Protein AF-A0A945F5J0-F1 (afdb_monomer_lite)

Secondary structure (DSSP, 8-state):
---TTTTT--HHHHHHHHHHHHHHHHHHHGGGTTSTTEEP--TT-SSEEEE-SSSEEEE-----TTHHHHHHHTT--

pLDDT: mean 88.54, std 8.31, range [56.06, 97.44]

Sequence (77 aa):
MATYEDAGVNIDLGDKCSAIAYQAAKNTFTGRKGMIGEPLVDNGGFSGALDMGDYYLVQNDDGIGTKMIISEKIEKY

Structure (mmCIF, N/CA/C/O backbone):
data_AF-A0A945F5J0-F1
#
_entry.id   AF-A0A945F5J0-F1
#
loop_
_atom_site.group_PDB
_atom_site.id
_atom_site.type_symbol
_atom_site.label_atom_id
_atom_site.label_alt_id
_atom_site.label_comp_id
_atom_site.label_asym_id
_atom_site.label_entity_id
_atom_site.label_seq_id
_atom_site.pdbx_PDB_ins_code
_atom_site.Cartn_x
_atom_site.Cartn_y
_atom_site.Cartn_z
_atom_site.occupancy
_atom_site.B_iso_or_equiv
_atom_site.auth_seq_id
_atom_site.auth_comp_id
_atom_site.auth_asym_id
_atom_site.auth_atom_id
_atom_site.pdbx_PDB_model_num
ATOM 1 N N . MET A 1 1 ? 16.328 -13.057 -26.819 1.00 69.81 1 MET A N 1
ATOM 2 C CA . MET A 1 1 ? 15.149 -12.290 -26.364 1.00 69.81 1 MET A CA 1
ATOM 3 C C . MET A 1 1 ? 15.653 -11.271 -25.368 1.00 69.81 1 MET A C 1
ATOM 5 O O . MET A 1 1 ? 16.434 -11.673 -24.519 1.00 69.81 1 MET A O 1
ATOM 9 N N . ALA A 1 2 ? 15.282 -10.000 -25.509 1.00 74.69 2 ALA A N 1
ATOM 10 C CA . ALA A 1 2 ? 15.547 -9.008 -24.470 1.00 74.69 2 ALA A CA 1
ATOM 11 C C . ALA A 1 2 ? 14.598 -9.258 -23.287 1.00 74.69 2 ALA A C 1
ATOM 13 O O . ALA A 1 2 ? 13.436 -9.613 -23.502 1.00 74.69 2 ALA A O 1
ATOM 14 N N . THR A 1 3 ? 15.098 -9.118 -22.066 1.00 83.88 3 THR A N 1
ATOM 15 C CA . THR A 1 3 ? 14.309 -9.172 -20.833 1.00 83.88 3 THR A CA 1
ATOM 16 C C . THR A 1 3 ? 13.718 -7.795 -20.517 1.00 83.88 3 THR A C 1
ATOM 18 O O . THR A 1 3 ? 14.112 -6.781 -21.092 1.00 83.88 3 THR A O 1
ATOM 21 N N . TYR A 1 4 ? 12.749 -7.738 -19.602 1.00 79.19 4 TYR A N 1
ATOM 22 C CA . TYR A 1 4 ? 12.188 -6.465 -19.135 1.00 79.19 4 TYR A CA 1
ATOM 23 C C . TYR A 1 4 ? 13.222 -5.636 -18.351 1.00 79.19 4 TYR A C 1
ATOM 25 O O . TYR A 1 4 ? 13.234 -4.408 -18.426 1.00 79.19 4 TYR A O 1
ATOM 33 N N . GLU A 1 5 ? 14.156 -6.324 -17.689 1.00 83.12 5 GLU A N 1
ATOM 34 C CA . GLU A 1 5 ? 15.313 -5.711 -17.040 1.00 83.12 5 GLU A CA 1
ATOM 35 C C . GLU A 1 5 ? 16.270 -5.074 -18.054 1.00 83.12 5 GLU A C 1
ATOM 37 O O . GLU A 1 5 ? 16.712 -3.948 -17.834 1.00 83.12 5 GLU A O 1
ATOM 42 N N . ASP A 1 6 ? 16.495 -5.705 -19.214 1.00 81.19 6 ASP A N 1
ATOM 43 C CA . ASP A 1 6 ? 17.285 -5.113 -20.308 1.00 81.19 6 ASP A CA 1
ATOM 44 C C . ASP A 1 6 ? 16.647 -3.825 -20.868 1.00 81.19 6 ASP A C 1
ATOM 46 O O . ASP A 1 6 ? 17.336 -2.995 -21.461 1.00 81.19 6 ASP A O 1
ATOM 50 N N . ALA A 1 7 ? 15.336 -3.629 -20.668 1.00 81.06 7 ALA A N 1
ATOM 51 C CA . ALA A 1 7 ? 14.625 -2.390 -20.988 1.00 81.06 7 ALA A CA 1
ATOM 52 C C . ALA A 1 7 ? 14.715 -1.326 -19.871 1.00 81.06 7 ALA A C 1
ATOM 54 O O . ALA A 1 7 ? 14.089 -0.269 -19.974 1.00 81.06 7 ALA A O 1
ATOM 55 N N . GLY A 1 8 ? 15.495 -1.585 -18.816 1.00 81.00 8 GLY A N 1
ATOM 56 C CA . GLY A 1 8 ? 15.722 -0.680 -17.691 1.00 81.00 8 GLY A CA 1
ATOM 57 C C . GLY A 1 8 ? 14.724 -0.826 -16.541 1.00 81.00 8 GLY A C 1
ATOM 58 O O . GLY A 1 8 ? 14.687 0.047 -15.675 1.00 81.00 8 GLY A O 1
ATOM 59 N N . VAL A 1 9 ? 13.916 -1.894 -16.510 1.00 81.19 9 VAL A N 1
ATOM 60 C CA . VAL A 1 9 ? 12.905 -2.109 -15.464 1.00 81.19 9 VAL A CA 1
ATOM 61 C C . VAL A 1 9 ? 13.194 -3.377 -14.666 1.00 81.19 9 VAL A C 1
ATOM 63 O O . VAL A 1 9 ? 12.988 -4.490 -15.143 1.00 81.19 9 VAL A O 1
ATOM 66 N N . ASN A 1 10 ? 13.617 -3.210 -13.412 1.00 88.44 10 ASN A N 1
ATOM 67 C CA . ASN A 1 10 ? 13.820 -4.317 -12.479 1.00 88.44 10 ASN A CA 1
ATOM 68 C C . ASN A 1 10 ? 12.625 -4.424 -11.512 1.00 88.44 10 ASN A C 1
ATOM 70 O O . ASN A 1 10 ? 12.474 -3.606 -10.601 1.00 88.44 10 ASN A O 1
ATOM 74 N N . ILE A 1 11 ? 11.771 -5.426 -11.742 1.00 86.69 11 ILE A N 1
ATOM 75 C CA . ILE A 1 11 ? 10.533 -5.661 -10.978 1.00 86.69 11 ILE A CA 1
ATOM 76 C C . ILE A 1 11 ? 10.858 -6.053 -9.532 1.00 86.69 11 ILE A C 1
ATOM 78 O O . ILE A 1 11 ? 10.343 -5.429 -8.610 1.00 86.69 11 ILE A O 1
ATOM 82 N N . ASP A 1 12 ? 11.773 -7.004 -9.330 1.00 91.62 12 ASP A N 1
ATOM 83 C CA . ASP A 1 12 ? 12.134 -7.509 -7.998 1.00 91.62 12 ASP A CA 1
ATOM 84 C C . ASP A 1 12 ? 12.680 -6.397 -7.087 1.00 91.62 12 ASP A C 1
ATOM 86 O O . ASP A 1 12 ? 12.372 -6.320 -5.893 1.00 91.62 12 ASP A O 1
ATOM 90 N N . LEU A 1 13 ? 13.492 -5.499 -7.654 1.00 88.88 13 LEU A N 1
ATOM 91 C CA . LEU A 1 13 ? 13.994 -4.323 -6.956 1.00 88.88 13 LEU A CA 1
ATOM 92 C C . LEU A 1 13 ? 12.861 -3.341 -6.637 1.00 88.88 13 LEU A C 1
ATOM 94 O O . LEU A 1 13 ? 12.830 -2.801 -5.530 1.00 88.88 13 LEU A O 1
ATOM 98 N N . GLY A 1 14 ? 11.936 -3.125 -7.575 1.00 88.88 14 GLY A N 1
ATOM 99 C CA . GLY A 1 14 ? 10.741 -2.304 -7.374 1.00 88.88 14 GLY A CA 1
ATOM 100 C C . GLY A 1 14 ? 9.881 -2.808 -6.216 1.00 88.88 14 GLY A C 1
ATOM 101 O O . GLY A 1 14 ? 9.588 -2.045 -5.293 1.00 88.88 14 GLY A O 1
ATOM 102 N N . ASP A 1 15 ? 9.574 -4.103 -6.201 1.00 91.38 15 ASP A N 1
ATOM 103 C CA . ASP A 1 15 ? 8.800 -4.758 -5.144 1.00 91.38 15 ASP A CA 1
ATOM 104 C C . ASP A 1 15 ? 9.496 -4.645 -3.786 1.00 91.38 15 ASP A C 1
ATOM 106 O O . ASP A 1 15 ? 8.873 -4.295 -2.778 1.00 91.38 15 ASP A O 1
ATOM 110 N N . LYS A 1 16 ? 10.817 -4.858 -3.748 1.00 94.75 16 LYS A N 1
ATOM 111 C CA . LYS A 1 16 ? 11.611 -4.707 -2.523 1.00 94.75 16 LYS A CA 1
ATOM 112 C C . LYS A 1 16 ? 11.576 -3.274 -1.989 1.00 94.75 16 LYS A C 1
ATOM 114 O O . LYS A 1 16 ? 11.403 -3.073 -0.786 1.00 94.75 16 LYS A O 1
ATOM 119 N N . CYS A 1 17 ? 11.740 -2.281 -2.859 1.00 91.75 17 CYS A N 1
ATOM 120 C CA . CYS A 1 17 ? 11.672 -0.869 -2.486 1.00 91.75 17 CYS A CA 1
ATOM 121 C C . CYS A 1 17 ? 10.272 -0.486 -1.985 1.00 91.75 17 CYS A C 1
ATOM 123 O O . CYS A 1 17 ? 10.155 0.154 -0.938 1.00 91.75 17 CYS A O 1
ATOM 125 N N . SER A 1 18 ? 9.223 -0.933 -2.682 1.00 90.69 18 SER A N 1
ATOM 126 C CA . SER A 1 18 ? 7.826 -0.726 -2.289 1.00 90.69 18 SER A CA 1
ATOM 127 C C . SER A 1 18 ? 7.538 -1.325 -0.909 1.00 90.69 18 SER A C 1
ATOM 129 O O . SER A 1 18 ? 7.013 -0.646 -0.024 1.00 90.69 18 SER A O 1
ATOM 131 N N . ALA A 1 19 ? 8.000 -2.554 -0.655 1.00 92.81 19 ALA A N 1
ATOM 132 C CA . ALA A 1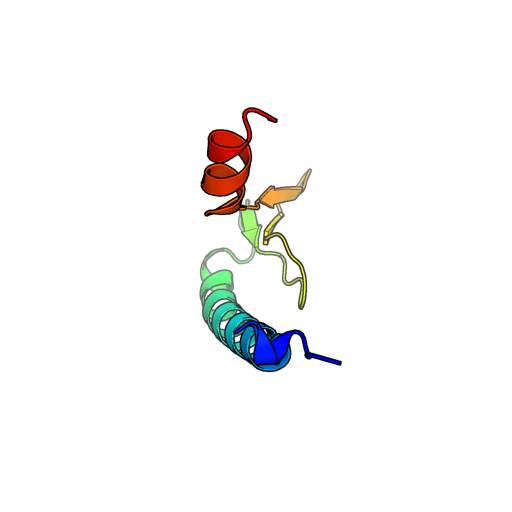 19 ? 7.866 -3.201 0.646 1.00 92.81 19 ALA A CA 1
ATOM 133 C C . ALA A 1 19 ? 8.561 -2.413 1.771 1.00 92.81 19 ALA A C 1
ATOM 135 O O . ALA A 1 19 ? 7.982 -2.249 2.845 1.00 92.81 19 ALA A O 1
ATOM 136 N N . ILE A 1 20 ? 9.772 -1.889 1.544 1.00 94.75 20 ILE A N 1
ATOM 137 C CA . ILE A 1 20 ? 10.489 -1.059 2.531 1.00 94.75 20 ILE A CA 1
ATOM 138 C C . ILE A 1 20 ? 9.705 0.224 2.838 1.00 94.75 20 ILE A C 1
ATOM 140 O O . ILE A 1 20 ? 9.511 0.557 4.010 1.00 94.75 20 ILE A O 1
ATOM 144 N N . ALA A 1 21 ? 9.221 0.920 1.807 1.00 91.94 21 ALA A N 1
ATOM 145 C CA . ALA A 1 21 ? 8.426 2.134 1.970 1.00 91.94 21 ALA A CA 1
ATOM 146 C C . ALA A 1 21 ? 7.126 1.859 2.745 1.00 91.94 21 ALA A C 1
ATOM 148 O O . ALA A 1 21 ? 6.797 2.581 3.689 1.00 91.94 21 ALA A O 1
ATOM 149 N N . TYR A 1 22 ? 6.430 0.768 2.418 1.00 93.38 22 TYR A N 1
ATOM 150 C CA . TYR A 1 22 ? 5.207 0.375 3.111 1.00 93.38 22 TYR A CA 1
ATOM 151 C C . TYR A 1 22 ? 5.450 0.015 4.584 1.00 93.38 22 TYR A C 1
ATOM 153 O O . TYR A 1 22 ? 4.671 0.398 5.458 1.00 93.38 22 TYR A O 1
ATOM 161 N N . GLN A 1 23 ? 6.556 -0.666 4.903 1.00 94.62 23 GLN A N 1
ATOM 162 C CA . GLN A 1 23 ? 6.927 -0.941 6.297 1.00 94.62 23 GLN A CA 1
ATOM 163 C C . GLN A 1 23 ? 7.161 0.345 7.095 1.00 94.62 23 GLN A C 1
ATOM 165 O O . GLN A 1 23 ? 6.710 0.445 8.236 1.00 94.62 23 GLN A O 1
ATOM 170 N N . ALA A 1 24 ? 7.804 1.351 6.497 1.00 94.81 24 ALA A N 1
ATOM 171 C CA . ALA A 1 24 ? 7.962 2.655 7.133 1.00 94.81 24 ALA A CA 1
ATOM 172 C C . ALA A 1 24 ? 6.605 3.349 7.357 1.00 94.81 24 ALA A C 1
ATOM 174 O O . ALA A 1 24 ? 6.365 3.877 8.444 1.00 94.81 24 ALA A O 1
ATOM 175 N N . ALA A 1 25 ? 5.695 3.291 6.377 1.00 92.94 25 ALA A N 1
ATOM 176 C CA . ALA A 1 25 ? 4.353 3.861 6.487 1.00 92.94 25 ALA A CA 1
ATOM 177 C C . ALA A 1 25 ? 3.539 3.229 7.628 1.00 92.94 25 ALA A C 1
ATOM 179 O O . ALA A 1 25 ? 2.941 3.958 8.421 1.00 92.94 25 ALA A O 1
ATOM 180 N N . LYS A 1 26 ? 3.578 1.898 7.791 1.00 94.44 26 LYS A N 1
ATOM 181 C CA . LYS A 1 26 ? 2.849 1.189 8.862 1.00 94.44 26 LYS A CA 1
ATOM 182 C C . LYS A 1 26 ? 3.188 1.677 10.269 1.00 94.44 26 LYS A C 1
ATOM 184 O O . LYS A 1 26 ? 2.311 1.701 11.130 1.00 94.44 26 LYS A O 1
ATOM 189 N N . ASN A 1 27 ? 4.418 2.132 10.505 1.00 95.31 27 ASN A N 1
ATOM 190 C CA . ASN A 1 27 ? 4.814 2.680 11.807 1.00 95.31 27 ASN A CA 1
ATOM 191 C C . ASN A 1 27 ? 3.994 3.926 12.191 1.00 95.31 27 ASN A C 1
ATOM 193 O O . ASN A 1 27 ? 3.802 4.200 13.375 1.00 95.31 27 ASN A O 1
ATOM 197 N N . THR A 1 28 ? 3.459 4.650 11.203 1.00 94.94 28 THR A N 1
ATOM 198 C CA . THR A 1 28 ? 2.631 5.848 11.410 1.00 94.94 28 THR A CA 1
ATOM 199 C C . THR A 1 28 ? 1.163 5.534 11.708 1.00 94.94 28 THR A C 1
ATOM 201 O O . THR A 1 28 ? 0.472 6.367 12.292 1.00 94.94 28 THR A O 1
ATOM 204 N N . PHE A 1 29 ? 0.678 4.331 11.371 1.00 95.06 29 PHE A N 1
ATOM 205 C CA . PHE A 1 29 ? -0.752 3.990 11.455 1.00 95.06 29 PHE A CA 1
ATOM 206 C C . PHE A 1 29 ? -1.267 4.012 12.896 1.00 95.06 29 PHE A C 1
ATOM 208 O O . PHE A 1 29 ? -2.418 4.360 13.153 1.00 95.06 29 PHE A O 1
ATOM 215 N N . THR A 1 30 ? -0.380 3.728 13.852 1.00 95.19 30 THR A N 1
ATOM 216 C CA . THR A 1 30 ? -0.665 3.800 15.290 1.00 95.19 30 THR A CA 1
ATOM 217 C C . THR A 1 30 ? -1.211 5.159 15.732 1.00 95.19 30 THR A C 1
ATOM 219 O O . THR A 1 30 ? -2.003 5.207 16.670 1.00 95.19 30 THR A O 1
ATOM 222 N N . GLY A 1 31 ? -0.872 6.247 15.028 1.00 95.56 31 GLY A N 1
ATOM 223 C CA . GLY A 1 31 ? -1.368 7.593 15.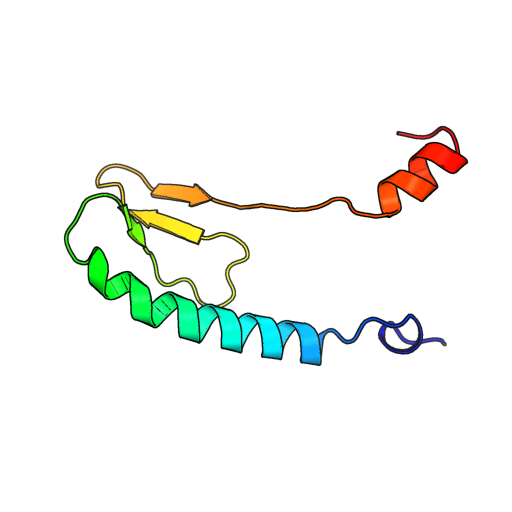315 1.00 95.56 31 GLY A CA 1
ATOM 224 C C . GLY A 1 31 ? -2.874 7.784 15.099 1.00 95.56 31 GLY A C 1
ATOM 225 O O . GLY A 1 31 ? -3.407 8.808 15.514 1.00 95.56 31 GLY A O 1
ATOM 226 N N . ARG A 1 32 ? -3.562 6.823 14.466 1.00 95.44 32 ARG A N 1
ATOM 227 C CA . ARG A 1 32 ? -5.016 6.856 14.227 1.00 95.44 32 ARG A CA 1
ATOM 228 C C . ARG A 1 32 ? -5.761 5.642 14.783 1.00 95.44 32 ARG A C 1
ATOM 230 O O . ARG A 1 32 ? -6.924 5.445 14.449 1.00 95.44 32 ARG A O 1
ATOM 237 N N . LYS A 1 33 ? -5.116 4.831 15.624 1.00 96.00 33 LYS A N 1
ATOM 238 C CA . LYS A 1 33 ? -5.730 3.620 16.177 1.00 96.00 33 LYS A CA 1
ATOM 239 C C . LYS A 1 33 ? -7.012 3.949 16.954 1.00 96.00 33 LYS A C 1
ATOM 241 O O . LYS A 1 33 ? -6.974 4.751 17.885 1.00 96.00 33 LYS A O 1
ATOM 246 N N . GLY A 1 34 ? -8.123 3.306 16.599 1.00 96.00 34 GLY A N 1
ATOM 247 C CA . GLY A 1 34 ? -9.441 3.512 17.202 1.00 96.00 34 GLY A CA 1
ATOM 248 C C . GLY A 1 34 ? -10.124 4.828 16.816 1.00 96.00 34 GLY A C 1
ATOM 249 O O . GLY A 1 34 ? -11.096 5.216 17.463 1.00 96.00 34 GLY A O 1
ATOM 250 N N . MET A 1 35 ? -9.620 5.541 15.806 1.00 97.25 35 MET A N 1
ATOM 251 C CA . MET A 1 35 ? -10.208 6.782 15.299 1.00 97.25 35 MET A CA 1
ATOM 252 C C . MET A 1 35 ? -10.847 6.542 13.931 1.00 97.25 35 MET A C 1
ATOM 254 O O . MET A 1 35 ? -10.401 5.682 13.1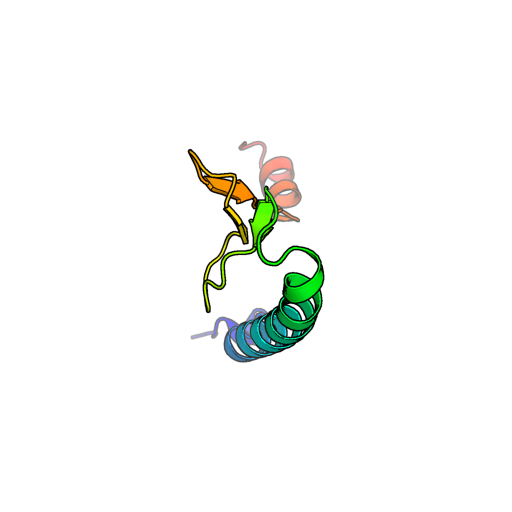79 1.00 97.25 35 MET A O 1
ATOM 258 N N . ILE A 1 36 ? -11.840 7.359 13.563 1.00 96.75 36 ILE A N 1
ATOM 259 C CA . ILE A 1 36 ? -12.325 7.399 12.176 1.00 96.75 36 ILE A CA 1
ATOM 260 C C . ILE A 1 36 ? -11.147 7.647 11.229 1.00 96.75 36 ILE A C 1
ATOM 262 O O . ILE A 1 36 ? -10.312 8.512 11.485 1.00 96.75 36 ILE A O 1
ATOM 266 N N . GLY A 1 37 ? -11.065 6.902 10.138 1.00 96.00 37 GLY A N 1
ATOM 267 C CA . GLY A 1 37 ? -9.942 6.896 9.209 1.00 96.00 37 GLY A CA 1
ATOM 268 C C . GLY A 1 37 ? -8.716 6.143 9.728 1.00 96.00 37 GLY A C 1
ATOM 269 O O . GLY A 1 37 ? -7.598 6.579 9.449 1.00 96.00 37 GLY A O 1
ATOM 270 N N . GLU A 1 38 ? -8.892 5.083 10.522 1.00 97.44 38 GLU A N 1
ATOM 271 C CA . GLU A 1 38 ? -7.798 4.172 10.880 1.00 97.44 38 GLU A CA 1
ATOM 272 C C . GLU A 1 38 ? -7.290 3.471 9.604 1.00 97.44 38 GLU A C 1
ATOM 274 O O . GLU A 1 38 ? -8.094 2.889 8.873 1.00 97.44 38 GLU A O 1
ATOM 279 N N . PRO A 1 39 ? -5.986 3.538 9.275 1.00 95.94 39 PRO A N 1
ATOM 280 C CA . PRO A 1 39 ? -5.478 2.882 8.078 1.00 95.94 39 PRO A CA 1
ATOM 281 C C . PRO A 1 39 ? -5.524 1.356 8.191 1.00 95.94 39 PRO A C 1
ATOM 283 O O . PRO A 1 39 ? -5.066 0.785 9.184 1.00 95.94 39 PRO A O 1
ATOM 286 N N . LEU A 1 40 ? -6.003 0.689 7.142 1.00 94.44 40 LEU A N 1
ATOM 287 C CA . LEU A 1 40 ? -5.977 -0.766 7.051 1.00 94.44 40 LEU A CA 1
ATOM 288 C C . LEU A 1 40 ? -4.581 -1.255 6.661 1.00 94.44 40 LEU A C 1
ATOM 290 O O . LEU A 1 40 ? -3.895 -0.683 5.810 1.00 94.44 40 LEU A O 1
ATOM 294 N N . VAL A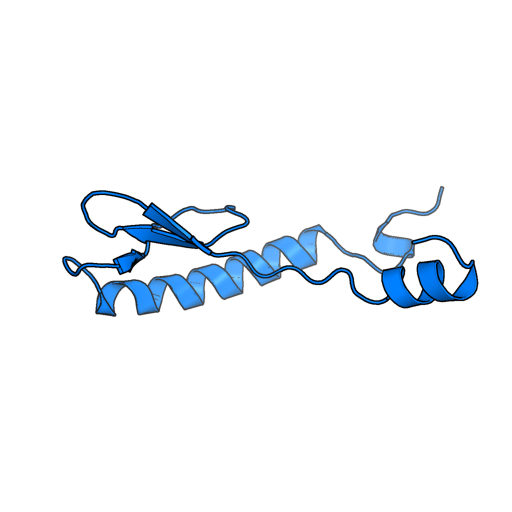 1 41 ? -4.175 -2.368 7.268 1.00 93.19 41 VAL A N 1
ATOM 295 C CA . VAL A 1 41 ? -2.968 -3.087 6.863 1.00 93.19 41 VAL A CA 1
ATOM 296 C C . VAL A 1 41 ? -3.333 -4.082 5.766 1.00 93.19 41 VAL A C 1
ATOM 298 O O . VAL A 1 41 ? -3.878 -5.145 6.050 1.00 93.19 41 VAL A O 1
ATOM 301 N N . ASP A 1 42 ? -2.989 -3.739 4.528 1.00 89.62 42 ASP A N 1
ATOM 302 C CA . ASP A 1 42 ? -3.117 -4.588 3.345 1.00 89.62 42 ASP A CA 1
ATOM 303 C C . ASP A 1 42 ? -1.734 -4.780 2.702 1.00 89.62 42 ASP A C 1
ATOM 305 O O . ASP A 1 42 ? -1.206 -3.906 2.011 1.00 89.62 42 ASP A O 1
ATOM 309 N N . ASN A 1 43 ? -1.073 -5.898 3.015 1.00 88.50 43 ASN A N 1
ATOM 310 C CA . ASN A 1 43 ? 0.283 -6.141 2.525 1.00 88.50 43 ASN A CA 1
ATOM 311 C C . ASN A 1 43 ? 0.237 -6.570 1.053 1.00 88.50 43 ASN A C 1
ATOM 313 O O . ASN A 1 43 ? -0.345 -7.601 0.731 1.00 88.50 43 ASN A O 1
ATOM 317 N N . GLY A 1 44 ? 0.923 -5.821 0.187 1.00 83.56 44 GLY A N 1
ATOM 318 C CA . GLY A 1 44 ? 0.929 -6.077 -1.258 1.00 83.56 44 GLY A CA 1
ATOM 319 C C . GLY A 1 44 ? -0.251 -5.447 -2.004 1.00 83.56 44 GLY A C 1
ATOM 320 O O . GLY A 1 44 ? -0.371 -5.646 -3.210 1.00 83.56 44 GLY A O 1
ATOM 321 N N . GLY A 1 45 ? -1.097 -4.677 -1.312 1.00 84.50 45 GLY A N 1
ATOM 322 C CA . GLY A 1 45 ? -2.148 -3.881 -1.934 1.00 84.50 45 GLY A CA 1
ATOM 323 C C . GLY A 1 45 ? -1.584 -2.730 -2.773 1.00 84.50 45 GLY A C 1
ATOM 324 O O . GLY A 1 45 ? -0.565 -2.128 -2.433 1.00 84.50 45 GLY A O 1
ATOM 325 N N . PHE A 1 46 ? -2.269 -2.407 -3.873 1.00 82.12 46 PHE A N 1
ATOM 326 C CA . PHE A 1 46 ? -1.932 -1.270 -4.744 1.00 82.12 46 PHE A CA 1
ATOM 327 C C . PHE A 1 46 ? -2.515 0.064 -4.241 1.00 82.12 46 PHE A C 1
ATOM 329 O O . PHE A 1 46 ? -2.088 1.143 -4.644 1.00 82.12 46 PHE A O 1
ATOM 336 N N . SER A 1 47 ? -3.509 0.004 -3.359 1.00 88.44 47 SER A N 1
ATOM 337 C CA . SER A 1 47 ? -4.225 1.161 -2.824 1.00 88.44 47 SER A CA 1
ATOM 338 C C . SER A 1 47 ? -4.203 1.154 -1.302 1.00 88.44 47 SER A C 1
ATOM 340 O O . SER A 1 47 ? -4.295 0.095 -0.685 1.00 88.44 47 SER A O 1
ATOM 342 N N . GLY A 1 48 ? -4.143 2.336 -0.693 1.00 91.94 48 GLY A N 1
ATOM 343 C CA . GLY A 1 48 ? -4.374 2.488 0.742 1.00 91.94 48 GLY A CA 1
ATOM 344 C C . GLY A 1 48 ? -5.871 2.512 1.043 1.00 91.94 48 GLY A C 1
ATOM 345 O O . GLY A 1 48 ? -6.640 3.080 0.273 1.00 91.94 48 GLY A O 1
ATOM 346 N N . ALA A 1 49 ? -6.295 1.931 2.163 1.00 94.75 49 ALA A N 1
ATOM 347 C CA . ALA A 1 49 ? -7.680 2.005 2.621 1.00 94.75 49 ALA A CA 1
ATOM 348 C C . ALA A 1 49 ? -7.745 2.563 4.045 1.00 94.75 49 ALA A C 1
ATOM 350 O O . ALA A 1 49 ? -6.905 2.238 4.887 1.00 94.75 49 ALA A O 1
ATOM 351 N N . LEU A 1 50 ? -8.748 3.398 4.304 1.00 96.12 50 LEU A N 1
ATOM 352 C CA . LEU A 1 50 ? -9.038 3.973 5.614 1.00 96.12 50 LEU A CA 1
ATOM 353 C C . LEU A 1 50 ? -10.408 3.490 6.094 1.00 96.12 50 LEU A C 1
ATOM 355 O O . LEU A 1 50 ? -11.387 3.587 5.352 1.00 96.12 50 LEU A O 1
ATOM 359 N N . ASP A 1 51 ? -10.476 3.001 7.330 1.00 97.00 51 ASP A N 1
ATOM 360 C CA . ASP A 1 51 ? -11.715 2.600 7.994 1.00 97.00 51 ASP A CA 1
ATOM 361 C C . ASP A 1 51 ? -12.475 3.830 8.481 1.00 97.00 51 ASP A C 1
ATOM 363 O O . ASP A 1 51 ? -12.039 4.508 9.411 1.00 97.00 51 ASP A O 1
ATOM 367 N N . MET A 1 52 ? -13.607 4.139 7.850 1.00 97.25 52 MET A N 1
ATOM 368 C CA . MET A 1 52 ? -14.448 5.282 8.206 1.00 97.25 52 MET A CA 1
ATOM 369 C C . MET A 1 52 ? -15.626 4.892 9.119 1.00 97.25 52 MET A C 1
ATOM 371 O O . MET A 1 52 ? -16.489 5.729 9.378 1.00 97.25 52 MET A O 1
ATOM 375 N N . GLY A 1 53 ? -15.669 3.650 9.615 1.00 96.00 53 GLY A N 1
ATOM 376 C CA . GLY A 1 53 ? -16.747 3.082 10.427 1.00 96.00 53 GLY A CA 1
ATOM 377 C C . GLY A 1 53 ? -17.790 2.354 9.581 1.00 96.00 53 GLY A C 1
ATOM 378 O O . GLY A 1 53 ? -17.874 1.130 9.612 1.00 96.00 53 GLY A O 1
ATOM 379 N N . ASP A 1 54 ? -18.567 3.101 8.794 1.00 97.25 54 ASP A N 1
ATOM 380 C CA . ASP A 1 54 ? -19.644 2.529 7.966 1.00 97.25 54 ASP A CA 1
ATOM 381 C C . ASP A 1 54 ? -19.171 2.126 6.557 1.00 97.25 54 ASP A C 1
ATOM 383 O O . ASP A 1 54 ? -19.878 1.435 5.821 1.00 97.25 54 ASP A O 1
ATOM 387 N N . TYR A 1 55 ? -17.988 2.592 6.152 1.00 97.06 55 TYR A N 1
ATOM 388 C CA . TYR A 1 55 ? -17.412 2.353 4.832 1.00 97.06 55 TYR A CA 1
ATOM 389 C C . TYR A 1 55 ? -15.885 2.453 4.854 1.00 97.06 55 TYR A C 1
ATOM 391 O O . TYR A 1 55 ? -15.289 2.999 5.782 1.00 97.06 55 TYR A O 1
ATOM 399 N N . TYR A 1 56 ? -15.256 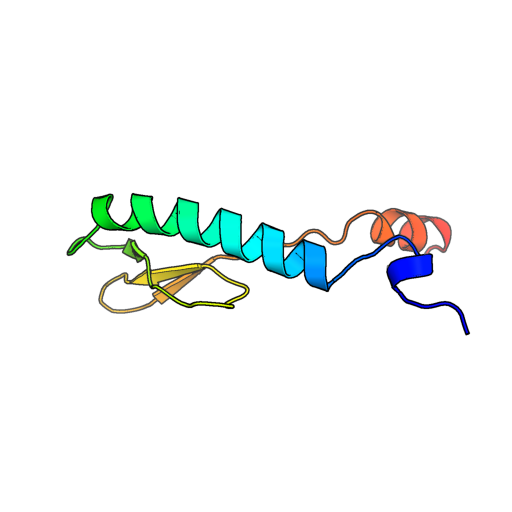1.978 3.780 1.00 96.69 56 TYR A N 1
ATOM 400 C CA . TYR A 1 56 ? -13.831 2.174 3.536 1.00 96.69 56 TYR A CA 1
ATOM 401 C C . TYR A 1 56 ? -13.608 3.269 2.499 1.00 96.69 56 TYR A C 1
ATOM 403 O O . TYR A 1 56 ? -14.203 3.244 1.420 1.00 96.69 56 TYR A O 1
ATOM 411 N N . LEU A 1 57 ? -12.727 4.220 2.808 1.00 96.31 57 LEU A N 1
ATOM 412 C CA . LEU A 1 57 ? -12.207 5.153 1.814 1.00 96.31 57 LEU A CA 1
ATOM 413 C C . LEU A 1 57 ? -10.928 4.566 1.219 1.00 96.31 57 LEU A C 1
ATOM 415 O O . LEU A 1 57 ? -9.904 4.500 1.896 1.00 96.31 57 LEU A O 1
ATOM 419 N N . VAL A 1 58 ? -10.995 4.144 -0.041 1.00 95.12 58 VAL A N 1
ATOM 420 C CA . VAL A 1 58 ? -9.844 3.612 -0.778 1.00 95.12 58 VAL A CA 1
ATOM 421 C C . VAL A 1 58 ? -9.197 4.738 -1.577 1.00 95.12 58 VAL A C 1
ATOM 423 O O . VAL A 1 58 ? -9.874 5.463 -2.305 1.00 95.12 58 VAL A O 1
ATOM 426 N N . GLN A 1 59 ? -7.888 4.893 -1.422 1.00 91.38 59 GLN A N 1
ATOM 427 C CA . GLN A 1 59 ? -7.087 5.936 -2.043 1.00 91.38 59 GLN A CA 1
ATOM 428 C C . GLN A 1 59 ? -5.976 5.304 -2.873 1.00 91.38 59 GLN A C 1
ATOM 430 O O . GLN A 1 59 ? -5.276 4.387 -2.439 1.00 91.38 59 GLN A O 1
ATOM 435 N N . ASN A 1 60 ? -5.809 5.831 -4.073 1.00 87.94 60 ASN A N 1
ATOM 436 C CA . ASN A 1 60 ? -4.754 5.474 -4.996 1.00 87.94 60 ASN A CA 1
ATOM 437 C C . ASN A 1 60 ? -4.354 6.745 -5.755 1.00 87.94 60 ASN A C 1
ATOM 439 O O . ASN A 1 60 ? -5.204 7.606 -5.990 1.00 87.94 60 ASN A O 1
ATOM 443 N N . ASP A 1 61 ? -3.078 6.854 -6.097 1.00 80.38 61 ASP A N 1
ATOM 444 C CA . ASP A 1 61 ? -2.579 7.831 -7.056 1.00 80.38 61 ASP A CA 1
ATOM 445 C C . ASP A 1 61 ? -1.735 7.072 -8.084 1.00 80.38 61 ASP A C 1
ATOM 447 O O . ASP A 1 61 ? -0.892 6.255 -7.702 1.00 80.38 61 ASP A O 1
ATOM 451 N N . ASP A 1 62 ? -1.993 7.307 -9.369 1.00 80.94 62 ASP A N 1
ATOM 452 C CA . ASP A 1 62 ? -1.330 6.619 -10.475 1.00 80.94 62 ASP A CA 1
ATOM 453 C C . ASP A 1 62 ? -0.993 7.611 -11.592 1.00 80.94 62 ASP A C 1
ATOM 455 O O . ASP A 1 62 ? -1.781 8.486 -11.963 1.00 80.94 62 ASP A O 1
ATOM 459 N N . GLY A 1 63 ? 0.207 7.464 -12.144 1.00 77.00 63 GLY A N 1
ATOM 460 C CA . GLY A 1 63 ? 0.735 8.316 -13.192 1.00 77.00 63 GLY A CA 1
ATOM 461 C C . GLY A 1 63 ? 0.824 7.571 -14.517 1.00 77.00 63 GLY A C 1
ATOM 462 O O . GLY A 1 63 ? 1.563 6.602 -14.647 1.00 77.00 63 GLY A O 1
ATOM 463 N N . ILE A 1 64 ? 0.187 8.105 -15.563 1.00 78.19 64 ILE A N 1
ATOM 464 C CA . ILE A 1 64 ? 0.342 7.587 -16.940 1.00 78.19 64 ILE A CA 1
ATOM 465 C C . ILE A 1 64 ? 1.786 7.772 -17.454 1.00 78.19 64 ILE A C 1
ATOM 467 O O . ILE A 1 64 ? 2.277 7.006 -18.290 1.00 78.19 64 ILE A O 1
ATOM 471 N N . GLY A 1 65 ? 2.487 8.790 -16.946 1.00 77.56 65 GLY A N 1
ATOM 472 C CA . GLY A 1 65 ? 3.895 9.045 -17.237 1.00 77.56 65 GLY A CA 1
ATOM 473 C C . GLY A 1 65 ? 4.168 9.393 -18.703 1.00 77.56 65 GLY A C 1
ATOM 474 O O . GLY A 1 65 ? 3.320 9.911 -19.429 1.00 77.56 65 GLY A O 1
ATOM 475 N N . THR A 1 66 ? 5.381 9.101 -19.170 1.00 80.50 66 THR A N 1
ATOM 476 C CA . THR A 1 66 ? 5.856 9.471 -20.515 1.00 80.50 66 THR A CA 1
ATOM 477 C C . THR A 1 66 ? 5.181 8.699 -21.653 1.00 80.50 66 THR A C 1
ATOM 479 O O . THR A 1 66 ? 5.398 9.029 -22.818 1.00 80.50 66 THR A O 1
ATOM 482 N N . LYS A 1 67 ? 4.298 7.732 -21.358 1.00 80.00 67 LYS A N 1
ATOM 483 C CA . LYS A 1 67 ? 3.394 7.147 -22.361 1.00 80.00 67 LYS A CA 1
ATOM 484 C C . LYS A 1 67 ? 2.503 8.218 -22.993 1.00 80.00 67 LYS A C 1
ATOM 486 O O . LYS A 1 67 ? 2.239 8.143 -24.190 1.00 80.00 67 LYS A O 1
ATOM 491 N N . MET A 1 68 ? 2.168 9.262 -22.232 1.00 81.56 68 MET A N 1
ATOM 492 C CA . MET A 1 68 ? 1.548 10.475 -22.767 1.00 81.56 68 MET A CA 1
ATOM 493 C C . MET A 1 68 ? 2.387 11.117 -23.875 1.00 81.56 68 MET A C 1
ATOM 495 O O . MET A 1 68 ? 1.838 11.480 -24.905 1.00 81.56 68 MET A O 1
ATOM 499 N N . ILE A 1 69 ? 3.716 11.163 -23.732 1.00 87.12 69 ILE A N 1
ATOM 500 C CA . ILE A 1 69 ? 4.618 11.738 -24.746 1.00 87.12 69 ILE A CA 1
ATOM 501 C C . ILE A 1 69 ? 4.561 10.927 -26.047 1.00 87.12 69 ILE A C 1
ATOM 503 O O . ILE A 1 69 ? 4.643 11.491 -27.135 1.00 87.12 69 ILE A O 1
ATOM 507 N N . ILE A 1 70 ? 4.430 9.600 -25.967 1.00 85.25 70 ILE A N 1
ATOM 508 C CA . ILE A 1 70 ? 4.277 8.753 -27.159 1.00 85.25 70 ILE A CA 1
ATOM 509 C C . ILE A 1 70 ? 2.889 8.940 -27.778 1.00 85.25 70 ILE A C 1
ATOM 511 O O . ILE A 1 70 ? 2.814 9.133 -28.987 1.00 85.25 70 ILE A O 1
ATOM 515 N N . SER A 1 71 ? 1.820 8.926 -26.974 1.00 75.25 71 SER A N 1
ATOM 516 C CA . SER A 1 71 ? 0.443 9.168 -27.435 1.00 75.25 71 SER A CA 1
ATOM 517 C C . SER A 1 71 ? 0.285 10.525 -28.127 1.00 75.25 71 SER A C 1
ATOM 519 O O . SER A 1 71 ? -0.338 10.598 -29.185 1.00 75.25 71 SER A O 1
ATOM 521 N N . GLU A 1 72 ? 0.924 11.572 -27.599 1.00 83.25 72 GLU A N 1
ATOM 522 C CA . GLU A 1 72 ? 1.012 12.888 -28.239 1.00 83.25 72 GLU A CA 1
ATOM 523 C C . GLU A 1 72 ? 1.781 12.830 -29.561 1.00 83.25 72 GLU A C 1
ATOM 525 O O . GLU A 1 72 ? 1.291 13.311 -30.579 1.00 83.25 72 GLU A O 1
ATOM 530 N N . LYS A 1 73 ? 2.962 12.195 -29.582 1.00 91.69 73 LYS A N 1
ATOM 531 C CA . LYS A 1 73 ? 3.798 12.095 -30.792 1.00 91.69 73 LYS A CA 1
ATOM 532 C C . LYS A 1 73 ? 3.133 11.346 -31.948 1.00 91.69 73 LYS A C 1
ATOM 534 O O . LYS A 1 73 ? 3.554 11.537 -33.086 1.00 91.69 73 LYS A O 1
ATOM 539 N N . ILE A 1 74 ? 2.160 10.477 -31.673 1.00 94.00 74 ILE A N 1
ATOM 540 C CA . ILE A 1 74 ? 1.469 9.671 -32.693 1.00 94.00 74 ILE A CA 1
ATOM 541 C C . ILE A 1 74 ? 0.009 10.089 -32.924 1.00 94.00 74 ILE A C 1
ATOM 543 O O . ILE A 1 74 ? -0.691 9.389 -33.655 1.00 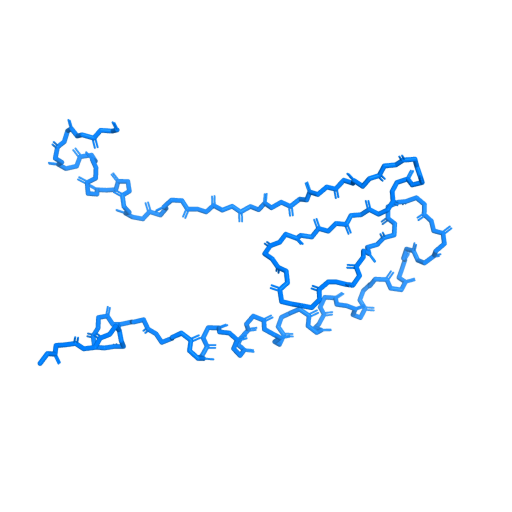94.00 74 ILE A O 1
ATOM 547 N N . GLU A 1 75 ? -0.446 11.182 -32.297 1.00 80.56 75 GLU A N 1
ATOM 548 C CA . GLU A 1 75 ? -1.821 11.710 -32.364 1.00 80.56 75 GLU A CA 1
ATOM 549 C C . GLU A 1 75 ? -2.910 10.656 -32.081 1.00 80.56 75 GLU A C 1
ATOM 551 O O . GLU A 1 75 ? -3.956 10.610 -32.731 1.00 80.56 75 GLU A O 1
ATOM 556 N N . LYS A 1 76 ? -2.661 9.776 -31.103 1.00 56.06 76 LYS A N 1
ATOM 557 C CA . LYS A 1 76 ? -3.630 8.769 -30.642 1.00 56.06 76 LYS A CA 1
ATOM 558 C C . LYS A 1 76 ? -3.728 8.800 -29.121 1.00 56.06 76 LYS A C 1
ATOM 560 O O . LYS A 1 76 ? -2.789 8.395 -28.428 1.00 56.06 76 LYS A O 1
ATOM 565 N N . TYR A 1 77 ? -4.872 9.279 -28.645 1.00 64.44 77 TYR A N 1
ATOM 566 C CA . TYR A 1 77 ? -5.243 9.440 -27.238 1.00 64.44 77 TYR A CA 1
ATOM 567 C C . TYR A 1 77 ? -6.226 8.350 -26.814 1.00 64.44 77 TYR A C 1
ATOM 569 O O . TYR A 1 77 ? -7.165 8.075 -27.598 1.00 64.44 77 TYR A O 1
#

Radius of gyration: 17.82 Å; chains: 1; bounding box: 37×25×50 Å

Foldseek 3Di:
DDDVVNVVDDVVVVLVVVQVVVVVVVVCLVVQVPHQQRWDDDPPDQWTWGHRPVDIDTDHDDDPPCVVVVCVVVVHD